Protein AF-A0A2V2W8K7-F1 (afdb_monomer_lite)

Secondary structure (DSSP, 8-state):
-----PPPHHHHHHH-TTS-HHHHHHHHHHHHHHTTS-PPPEE-TTT--EE-TT-SB-TTT-PBPTTTTSS------TTSTT---EE-TTT--EES-TT-SB-TTT-PBPSS-------------S------PPPTTEEE--GGGT----EEETT-SB-TTT-PBPGGGTT---

Radius of gyration: 25.42 Å; chains: 1; bounding box: 54×56×74 Å

Foldseek 3Di:
DDPDPDDDLVVVCVVCVVQDSVNVVVVVVVVVVLVPPPFAFDQDPPPRDGHRRPDQADPQQRHGDPPPPDDDDDDDDDPCVVFCWDQDPVPRDTHHGLCPQADPPPRHGRPRRDDDPDDDDDDDDDDDDPPVDQPPQWAFQDVVVVGDRDTDGPPDQADPPPRHGGPVVVPDDD

Organism: Trypanosoma cruzi (NCBI:txid5693)

InterPro domains:
  IPR001876 Zinc finger, RanBP2-type [PF00641] (41-67)
  IPR001876 Zinc finger, RanBP2-type [PS01358] (42-61)
  IPR001876 Zinc finger, RanBP2-type [PS50199] (38-67)
  IPR001876 Zinc finger, RanBP2-type [SM00547] (40-64)
  IPR001876 Zinc finger, RanBP2-type [SM00547] (84-109)
  IPR001876 Zinc finger, RanBP2-type [SM00547] (137-165)
  IPR036443 Zinc finger, RanBP2-type superfamily [SSF90209] (39-66)

Sequence (174 aa):
MSNFYRVPLHRLMEAFPVLQEEFFHTHLETMQASEKSQQEPWYCEVCTLLNNSTVRRCVACNSARPSAAADGECAATSMDMLDEPWPCPQCTFINGSRRQLVCSICLAANPTPLQEAKNGAGGVDADTSVVWGCPAGCWVCSVEHGGCSKFNPNHFFYCQVCDKARPDLATLRF

Structure (mmCIF, N/CA/C/O backbone):
data_AF-A0A2V2W8K7-F1
#
_entry.id   AF-A0A2V2W8K7-F1
#
loop_
_atom_site.group_PDB
_atom_site.id
_atom_site.type_symbol
_atom_site.label_atom_id
_atom_site.label_alt_id
_atom_site.label_comp_id
_atom_site.label_asym_id
_atom_site.label_entity_id
_atom_site.label_seq_id
_atom_site.pdbx_PDB_ins_code
_atom_site.Cartn_x
_atom_site.Cartn_y
_atom_site.Cartn_z
_atom_site.occupancy
_atom_site.B_iso_or_equiv
_atom_site.auth_seq_id
_atom_site.auth_comp_id
_atom_site.auth_asym_id
_atom_site.auth_atom_id
_atom_site.pdbx_PDB_model_num
ATOM 1 N N . MET A 1 1 ? -8.160 18.661 35.570 1.00 37.38 1 MET A N 1
ATOM 2 C CA . MET A 1 1 ? -9.500 18.940 35.008 1.00 37.38 1 MET A CA 1
ATOM 3 C C . MET A 1 1 ? -9.357 18.923 33.495 1.00 37.38 1 MET A C 1
ATOM 5 O O . MET A 1 1 ? -8.902 19.905 32.926 1.00 37.38 1 MET A O 1
ATOM 9 N N . SER A 1 2 ? -9.598 17.776 32.860 1.00 42.84 2 SER A N 1
ATOM 10 C CA . SER A 1 2 ? -9.425 17.624 31.411 1.00 42.84 2 SER A CA 1
ATOM 11 C C . SER A 1 2 ? -10.653 18.195 30.704 1.00 42.84 2 SER A C 1
ATOM 13 O O . SER A 1 2 ? -11.730 17.605 30.759 1.00 42.84 2 SER A O 1
ATOM 15 N N . ASN A 1 3 ? -10.506 19.371 30.093 1.00 44.16 3 ASN A N 1
ATOM 16 C CA . ASN A 1 3 ? -11.538 19.981 29.256 1.00 44.16 3 ASN A CA 1
ATOM 17 C C . ASN A 1 3 ? -11.645 19.196 27.945 1.00 44.16 3 ASN A C 1
ATOM 19 O O . ASN A 1 3 ? -10.962 19.498 26.969 1.00 44.16 3 ASN A O 1
ATOM 23 N N . PHE A 1 4 ? -12.493 18.172 27.924 1.00 56.69 4 PHE A N 1
ATOM 24 C CA . PHE A 1 4 ? -12.903 17.543 26.676 1.00 56.69 4 PHE A CA 1
ATOM 25 C C . PHE A 1 4 ? -13.888 18.475 25.971 1.00 56.69 4 PHE A C 1
ATOM 27 O O . PHE A 1 4 ? -15.062 18.549 26.335 1.00 56.69 4 PHE A O 1
ATOM 34 N N . TYR A 1 5 ? -13.415 19.201 24.961 1.00 54.41 5 TYR A N 1
ATOM 35 C CA . TYR A 1 5 ? -14.296 19.894 24.028 1.00 54.41 5 TYR A CA 1
ATOM 36 C C . TYR A 1 5 ? -15.064 18.836 23.229 1.00 54.41 5 TYR A C 1
ATOM 38 O O . TYR A 1 5 ? -14.542 18.255 22.281 1.00 54.41 5 TYR A O 1
ATOM 46 N N . ARG A 1 6 ? -16.299 18.534 23.641 1.00 73.31 6 ARG A N 1
ATOM 47 C CA . ARG A 1 6 ? -17.198 17.682 22.858 1.00 73.31 6 ARG A CA 1
ATOM 48 C C . ARG A 1 6 ? -17.762 18.505 21.703 1.00 73.31 6 ARG A C 1
ATOM 50 O O . ARG A 1 6 ? -18.464 19.487 21.931 1.00 73.31 6 ARG A O 1
ATOM 57 N N . VAL A 1 7 ? -17.451 18.105 20.474 1.00 78.56 7 VAL A N 1
ATOM 58 C CA . VAL A 1 7 ? -18.035 18.695 19.263 1.00 78.56 7 VAL A CA 1
ATOM 59 C C . VAL A 1 7 ? -19.454 18.131 19.087 1.00 78.56 7 VAL A C 1
ATOM 61 O O . VAL A 1 7 ? -19.607 16.910 19.067 1.00 78.56 7 VAL A O 1
ATOM 64 N N . PRO A 1 8 ? -20.504 18.968 18.986 1.00 83.50 8 PRO A N 1
ATOM 65 C CA . PRO A 1 8 ? -21.864 18.491 18.735 1.00 83.50 8 PRO A CA 1
ATOM 66 C C . PRO A 1 8 ? -21.984 17.768 17.385 1.00 83.50 8 PRO A C 1
ATOM 68 O O . PRO A 1 8 ? -21.414 18.228 16.398 1.00 83.50 8 PRO A O 1
ATOM 71 N N . LEU A 1 9 ? -22.791 16.701 17.315 1.00 76.62 9 LEU A N 1
ATOM 72 C CA . LEU A 1 9 ? -22.980 15.886 16.103 1.00 76.62 9 LEU A CA 1
ATOM 73 C C . LEU A 1 9 ? -23.358 16.720 14.866 1.00 76.62 9 LEU A C 1
ATOM 75 O O . LEU A 1 9 ? -22.772 16.532 13.804 1.00 76.62 9 LEU A O 1
ATOM 79 N N . HIS A 1 10 ? -24.245 17.712 15.022 1.00 82.19 10 HIS A N 1
ATOM 80 C CA . HIS A 1 10 ? -24.645 18.593 13.917 1.00 82.19 10 HIS A CA 1
ATOM 81 C C . HIS A 1 10 ? -23.456 19.336 13.285 1.00 82.19 10 HIS A C 1
ATOM 83 O O . HIS A 1 10 ? -23.414 19.501 12.073 1.00 82.19 10 HIS A O 1
ATOM 89 N N . ARG A 1 11 ? -22.448 19.729 14.078 1.00 84.38 11 ARG A N 1
ATOM 90 C CA . ARG A 1 11 ? -21.243 20.405 13.568 1.00 84.38 11 ARG A CA 1
ATOM 91 C C . ARG A 1 11 ? -20.352 19.469 12.761 1.00 84.38 11 ARG A C 1
ATOM 93 O O . ARG A 1 11 ? -19.690 19.919 11.833 1.00 84.38 11 ARG A O 1
ATOM 100 N N . LEU A 1 12 ? -20.327 18.182 13.107 1.00 82.31 12 LEU A N 1
ATOM 101 C CA . LEU A 1 12 ? -19.603 17.170 12.337 1.00 82.31 12 LEU A CA 1
ATOM 102 C C . LEU A 1 12 ? -20.307 16.897 11.006 1.00 82.31 12 LEU A C 1
ATOM 104 O O . LEU A 1 12 ? -19.649 16.861 9.973 1.00 82.31 12 LEU A O 1
ATOM 108 N N . MET A 1 13 ? -21.636 16.795 11.016 1.00 81.62 13 MET A N 1
ATOM 109 C CA . MET A 1 13 ? -22.428 16.620 9.794 1.00 81.62 13 MET A CA 1
ATOM 110 C C . MET A 1 13 ? -22.296 17.823 8.846 1.00 81.62 13 MET A C 1
ATOM 112 O O . MET A 1 13 ? -22.155 17.640 7.642 1.00 81.62 13 MET A O 1
ATOM 116 N N . GLU A 1 14 ? -22.265 19.050 9.384 1.00 85.62 14 GLU A N 1
ATOM 117 C CA . GLU A 1 14 ? -21.995 20.273 8.610 1.00 85.62 14 GLU A CA 1
ATOM 118 C C . GLU A 1 14 ? -20.587 20.281 7.992 1.00 85.62 14 GLU A C 1
ATOM 120 O O . GLU A 1 14 ? -20.420 20.665 6.836 1.00 85.62 14 GLU A O 1
ATOM 125 N N . ALA A 1 15 ? -19.566 19.872 8.753 1.00 87.12 15 ALA A N 1
ATOM 126 C CA . ALA A 1 15 ? -18.175 19.880 8.298 1.00 87.12 15 ALA A CA 1
ATOM 127 C C . ALA A 1 15 ? -17.861 18.765 7.284 1.00 87.12 15 ALA A C 1
ATOM 129 O O . ALA A 1 15 ? -16.940 18.904 6.478 1.00 87.12 15 ALA A O 1
ATOM 130 N N . PHE A 1 16 ? -18.622 17.670 7.314 1.00 88.25 16 PHE A N 1
ATOM 131 C CA . PHE A 1 16 ? -18.405 16.482 6.491 1.00 88.25 16 PHE A CA 1
ATOM 132 C C . PHE A 1 16 ? -19.706 16.032 5.799 1.00 88.25 16 PHE A C 1
ATOM 134 O O . PHE A 1 16 ? -20.194 14.930 6.051 1.00 88.25 16 PHE A O 1
ATOM 141 N N . PRO A 1 17 ? -20.254 16.836 4.871 1.00 80.88 17 PRO A N 1
ATOM 142 C CA . PRO A 1 17 ? -21.578 16.613 4.275 1.00 80.88 17 PRO A CA 1
ATOM 143 C C . PRO A 1 17 ? -21.668 15.373 3.369 1.00 80.88 17 PRO A C 1
ATOM 145 O O . PRO A 1 17 ? -22.758 14.970 2.977 1.00 80.88 17 PRO A O 1
ATOM 148 N N . VAL A 1 18 ? -20.525 14.778 3.007 1.00 85.75 18 VAL A N 1
ATOM 149 C CA . VAL A 1 18 ? -20.446 13.527 2.230 1.00 85.75 18 VAL A CA 1
ATOM 150 C C . VAL A 1 18 ? -20.727 12.303 3.109 1.00 85.75 18 VAL A C 1
ATOM 152 O O . VAL A 1 18 ? -21.150 11.264 2.608 1.00 85.75 18 VAL A O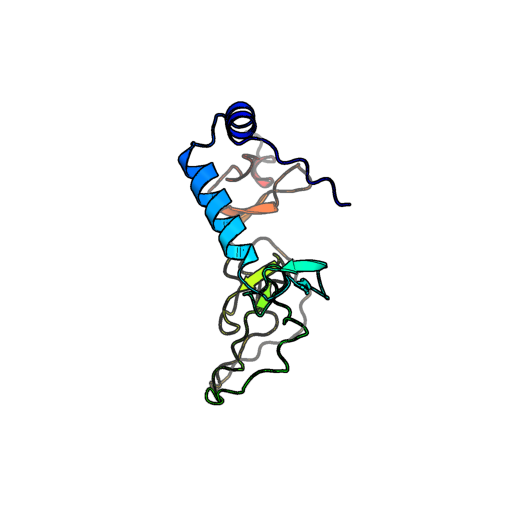 1
ATOM 155 N N . LEU A 1 19 ? -20.489 12.410 4.418 1.00 79.69 19 LEU A N 1
ATOM 156 C CA . LEU A 1 19 ? -20.705 11.323 5.364 1.00 79.69 19 LEU A CA 1
ATOM 157 C C . LEU A 1 19 ? -22.164 11.354 5.833 1.00 79.69 19 LEU A C 1
ATOM 159 O O . LEU A 1 19 ? -22.654 12.376 6.308 1.00 79.69 19 LEU A O 1
ATOM 163 N N . GLN A 1 20 ? -22.869 10.234 5.676 1.00 78.44 20 GLN A N 1
ATOM 164 C CA . GLN A 1 20 ? -24.278 10.119 6.060 1.00 78.44 20 GLN A CA 1
ATOM 165 C C . GLN A 1 20 ? -24.451 10.144 7.588 1.00 78.44 20 GLN A C 1
ATOM 167 O O . GLN A 1 20 ? -23.550 9.772 8.334 1.00 78.44 20 GLN A O 1
ATOM 172 N N . GLU A 1 21 ? -25.626 10.549 8.071 1.00 79.56 21 GLU A N 1
ATOM 173 C CA . GLU A 1 21 ? -25.947 10.603 9.510 1.00 79.56 21 GLU A CA 1
ATOM 174 C C . GLU A 1 21 ? -25.729 9.246 10.205 1.00 79.56 21 GLU A C 1
ATOM 176 O O . GLU A 1 21 ? -25.126 9.163 11.277 1.00 79.56 21 GLU A O 1
ATOM 181 N N . GLU A 1 22 ? -26.114 8.171 9.521 1.00 81.50 22 GLU A N 1
ATOM 182 C CA . GLU A 1 22 ? -25.915 6.778 9.930 1.00 81.50 22 GLU A CA 1
ATOM 183 C C . GLU A 1 22 ? -24.436 6.453 10.187 1.00 81.50 22 GLU A C 1
ATOM 185 O O . GLU A 1 22 ? -24.111 5.809 11.184 1.00 81.50 22 GLU A O 1
ATOM 190 N 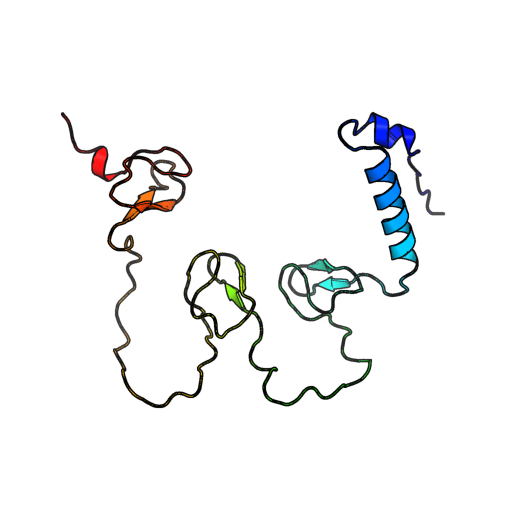N . PHE A 1 23 ? -23.525 6.965 9.349 1.00 84.06 23 PHE A N 1
ATOM 191 C CA . PHE A 1 23 ? -22.084 6.764 9.508 1.00 84.06 23 PHE A CA 1
ATOM 192 C C . PHE A 1 23 ? -21.596 7.313 10.852 1.00 84.06 23 PHE A C 1
ATOM 194 O O . PHE A 1 23 ? -20.871 6.628 11.577 1.00 84.06 23 PHE A O 1
ATOM 201 N N . PHE A 1 24 ? -22.024 8.525 11.219 1.00 80.62 24 PHE A N 1
ATOM 202 C CA . PHE A 1 24 ? -21.621 9.129 12.485 1.00 80.62 24 PHE A CA 1
ATOM 203 C C . PHE A 1 24 ? -22.225 8.415 13.691 1.00 80.62 24 PHE A C 1
ATOM 205 O O . PHE A 1 24 ? -21.518 8.211 14.677 1.00 80.62 24 PHE A O 1
ATOM 212 N N . HIS A 1 25 ? -23.491 7.999 13.619 1.00 80.69 25 HIS A N 1
ATOM 213 C CA . HIS A 1 25 ? -24.125 7.235 14.694 1.00 80.69 25 HIS A CA 1
ATOM 214 C C . HIS A 1 25 ? -23.423 5.898 14.934 1.00 80.69 25 HIS A C 1
ATOM 216 O O . HIS A 1 25 ? -23.000 5.625 16.057 1.00 80.69 25 HIS A O 1
ATOM 222 N N . THR A 1 26 ? -23.199 5.108 13.881 1.00 80.69 26 THR A N 1
ATOM 223 C CA . THR A 1 26 ? -22.513 3.816 13.996 1.00 80.69 26 THR A CA 1
ATOM 224 C C . THR A 1 26 ? -21.084 3.975 14.520 1.00 80.69 26 THR A C 1
ATOM 226 O O . THR A 1 26 ? -20.648 3.200 15.374 1.00 80.69 26 THR A O 1
ATOM 229 N N . HIS A 1 27 ? -20.334 4.985 14.065 1.00 79.12 27 HIS A N 1
ATOM 230 C CA . HIS A 1 27 ? -18.988 5.237 14.587 1.00 79.12 27 HIS A CA 1
ATOM 231 C C . HIS A 1 27 ? -18.991 5.701 16.046 1.00 79.12 27 HIS A C 1
ATOM 233 O O . HIS A 1 27 ? -18.175 5.207 16.821 1.00 79.12 27 HIS A O 1
ATOM 239 N N . LEU A 1 28 ? -19.906 6.584 16.456 1.00 76.94 28 LEU A N 1
ATOM 240 C CA . LEU A 1 28 ? -20.011 7.014 17.854 1.00 76.94 28 LEU A CA 1
ATOM 241 C C . LEU A 1 28 ? -20.350 5.847 18.788 1.00 76.94 28 LEU A C 1
ATOM 243 O O . LEU A 1 28 ? -19.738 5.719 19.847 1.00 76.94 28 LEU A O 1
ATOM 247 N N . GLU A 1 29 ? -21.268 4.971 18.385 1.00 76.88 29 GLU A N 1
ATOM 248 C CA . GLU A 1 29 ? -21.603 3.754 19.131 1.00 76.88 29 GLU A CA 1
ATOM 249 C C . GLU A 1 29 ? -20.411 2.795 19.216 1.00 76.88 29 GLU A C 1
ATOM 251 O O . GLU A 1 29 ? -20.110 2.268 20.288 1.00 76.88 29 GLU A O 1
ATOM 256 N N . THR A 1 30 ? -19.674 2.620 18.115 1.00 73.25 30 THR A N 1
ATOM 257 C CA . THR A 1 30 ? -18.465 1.782 18.075 1.00 73.25 30 THR A CA 1
ATOM 258 C C . THR A 1 30 ? -17.370 2.335 18.992 1.00 73.25 30 THR A C 1
ATOM 260 O O . THR A 1 30 ? -16.745 1.580 19.738 1.00 73.25 30 THR A O 1
ATOM 263 N N . MET A 1 31 ? -17.160 3.657 18.992 1.00 66.88 31 MET A N 1
ATOM 264 C CA . MET A 1 31 ? -16.200 4.314 19.883 1.00 66.88 31 MET A CA 1
ATOM 265 C C . MET A 1 31 ? -16.592 4.142 21.359 1.00 66.88 31 MET A C 1
ATOM 267 O O . MET A 1 31 ? -15.743 3.786 22.172 1.00 66.88 31 MET A O 1
ATOM 271 N N . GLN A 1 32 ? -17.876 4.291 21.700 1.00 68.81 32 GLN A N 1
ATOM 272 C CA . GLN A 1 32 ? -18.384 4.071 23.064 1.00 68.81 32 GLN A CA 1
ATOM 273 C C . GLN A 1 32 ? -18.340 2.595 23.497 1.00 68.81 32 GLN A C 1
ATOM 275 O O . GLN A 1 32 ? -18.169 2.289 24.678 1.00 68.81 32 GLN A O 1
ATOM 280 N N . ALA A 1 33 ? -18.490 1.653 22.563 1.00 64.50 33 ALA A N 1
ATOM 281 C CA . ALA A 1 33 ? -18.336 0.228 22.840 1.00 64.50 33 ALA A CA 1
ATOM 282 C C . ALA A 1 33 ? -16.866 -0.148 23.097 1.00 64.50 33 ALA A C 1
ATOM 284 O O . ALA A 1 33 ? -16.589 -0.966 23.975 1.00 64.50 33 ALA A O 1
ATOM 285 N N . SER A 1 34 ? -15.923 0.486 22.390 1.00 57.69 34 SER A N 1
ATOM 286 C CA . SER A 1 34 ? -14.482 0.285 22.583 1.00 57.69 34 SER A CA 1
ATOM 287 C C . SER A 1 34 ? -14.004 0.729 23.973 1.00 57.69 34 SER A C 1
ATOM 289 O O . SER A 1 34 ? -13.147 0.061 24.551 1.00 57.69 34 SER A O 1
ATOM 291 N N . GLU A 1 35 ? -14.588 1.792 24.543 1.00 55.75 35 GLU A N 1
ATOM 292 C CA . GLU A 1 35 ? -14.295 2.268 25.911 1.00 55.75 35 GLU A CA 1
ATOM 293 C C . GLU A 1 35 ? -14.664 1.244 27.000 1.00 55.75 35 GLU A C 1
ATOM 295 O O . GLU A 1 35 ? -14.118 1.280 28.102 1.00 55.75 35 GLU A O 1
ATOM 300 N N . LYS A 1 36 ? -15.574 0.302 26.715 1.00 53.25 36 LYS A N 1
ATOM 301 C CA . LYS A 1 36 ? -15.969 -0.746 27.673 1.00 53.25 36 LYS A CA 1
ATOM 302 C C . LYS A 1 36 ? -15.009 -1.933 27.705 1.00 53.25 36 LYS A C 1
ATOM 304 O O . LYS A 1 36 ? -15.070 -2.723 28.648 1.00 53.25 36 LYS A O 1
ATOM 309 N N . SER A 1 37 ? -14.123 -2.077 26.717 1.00 54.44 37 SER A N 1
ATOM 310 C CA . SER A 1 37 ? -13.073 -3.093 26.775 1.00 54.44 37 SER A CA 1
ATOM 311 C C . SER A 1 37 ? -11.946 -2.590 27.682 1.00 54.44 37 SER A C 1
ATOM 313 O O . SER A 1 37 ? -11.214 -1.673 27.338 1.00 54.44 37 SER A O 1
ATOM 315 N N . GLN A 1 38 ? -11.820 -3.179 28.873 1.00 55.53 38 GLN A N 1
ATOM 316 C CA . GLN A 1 38 ? -10.843 -2.821 29.921 1.00 55.53 38 GLN A CA 1
ATOM 317 C C . GLN A 1 38 ? -9.371 -3.069 29.529 1.00 55.53 38 GLN A C 1
ATOM 319 O O . GLN A 1 38 ? -8.490 -3.061 30.384 1.00 55.53 38 GLN A O 1
ATOM 324 N N . GLN A 1 39 ? -9.084 -3.360 28.260 1.00 65.75 39 GLN A N 1
ATOM 325 C CA . GLN A 1 39 ? -7.723 -3.590 27.807 1.00 65.75 39 GLN A CA 1
ATOM 326 C C . GLN A 1 39 ? -7.224 -2.334 27.099 1.00 65.75 39 GLN A C 1
ATOM 328 O O . GLN A 1 39 ? -7.770 -1.934 26.071 1.00 65.75 39 GLN A O 1
ATOM 333 N N . GLU A 1 40 ? -6.168 -1.741 27.648 1.00 78.50 40 GLU A N 1
ATOM 334 C CA . GLU A 1 40 ? -5.495 -0.583 27.061 1.00 78.50 40 GLU A CA 1
ATOM 335 C C . GLU A 1 40 ? -4.895 -0.935 25.684 1.00 78.50 40 GLU A C 1
ATOM 337 O O . GLU A 1 40 ? -4.352 -2.041 25.506 1.00 78.50 40 GLU A O 1
ATOM 342 N N . PRO A 1 41 ? -4.983 -0.026 24.694 1.00 87.69 41 PRO A N 1
ATOM 343 C CA . PRO A 1 41 ? -4.261 -0.164 23.435 1.00 87.69 41 PRO A CA 1
ATOM 344 C C . PRO A 1 41 ? -2.748 -0.193 23.697 1.00 87.69 41 PRO A C 1
ATOM 346 O O . PRO A 1 41 ? -2.264 0.285 24.721 1.00 87.69 41 PRO A O 1
ATOM 349 N N . TRP A 1 42 ? -1.979 -0.776 22.779 1.00 91.25 42 TRP A N 1
ATOM 350 C CA . TRP A 1 42 ? -0.549 -1.014 22.998 1.00 91.25 42 TRP A CA 1
ATOM 351 C C . TRP A 1 42 ? 0.304 -0.485 21.849 1.00 91.25 42 TRP A C 1
ATOM 353 O O . TRP A 1 42 ? -0.031 -0.647 20.675 1.00 91.25 42 TRP A O 1
ATOM 363 N N . TYR A 1 43 ? 1.434 0.132 22.191 1.00 93.88 43 TYR A N 1
ATOM 364 C CA . TYR A 1 43 ? 2.430 0.550 21.211 1.00 93.88 43 TYR A CA 1
ATOM 365 C C . TYR A 1 43 ? 3.278 -0.644 20.790 1.00 93.88 43 TYR A C 1
ATOM 367 O O . TYR A 1 43 ? 3.800 -1.378 21.628 1.00 93.88 43 TYR A O 1
ATOM 375 N N . CYS A 1 44 ? 3.435 -0.834 19.485 1.00 92.38 44 CYS A N 1
ATOM 376 C CA . CYS A 1 44 ? 4.381 -1.806 18.972 1.00 92.38 44 CYS A CA 1
ATOM 377 C C . CYS A 1 44 ? 5.814 -1.352 19.270 1.00 92.38 44 CYS A C 1
ATOM 379 O O . CYS A 1 44 ? 6.226 -0.287 18.825 1.00 92.38 44 CYS A O 1
ATOM 381 N N . GLU A 1 45 ? 6.599 -2.182 19.952 1.00 92.88 45 GLU A N 1
ATOM 382 C CA . GLU A 1 45 ? 8.001 -1.870 20.275 1.00 92.88 45 GLU A CA 1
ATOM 383 C C . GLU A 1 45 ? 8.914 -1.823 19.037 1.00 92.88 45 GLU A C 1
ATOM 385 O O . GLU A 1 45 ? 9.998 -1.253 19.093 1.00 92.88 45 GLU A O 1
ATOM 390 N N . VAL A 1 46 ? 8.469 -2.389 17.908 1.00 91.00 46 VAL A N 1
ATOM 391 C CA . VAL A 1 46 ? 9.235 -2.429 16.652 1.00 91.00 46 VAL A CA 1
ATOM 392 C C . VAL A 1 46 ? 8.928 -1.235 15.751 1.00 91.00 46 VAL A C 1
ATOM 394 O O . VAL A 1 46 ? 9.846 -0.602 15.241 1.00 91.00 46 VAL A O 1
ATOM 397 N N . CYS A 1 47 ? 7.645 -0.927 15.529 1.00 93.38 47 CYS A N 1
ATOM 398 C CA . CYS A 1 47 ? 7.227 0.100 14.564 1.00 93.38 47 CYS A CA 1
ATOM 399 C C . CYS A 1 47 ? 6.460 1.279 15.174 1.00 93.38 47 CYS A C 1
ATOM 401 O O . CYS A 1 47 ? 5.943 2.099 14.425 1.00 93.38 47 CYS A O 1
ATOM 403 N N . THR A 1 48 ? 6.336 1.328 16.504 1.00 94.38 48 THR A N 1
ATOM 404 C CA . THR A 1 48 ? 5.648 2.371 17.294 1.00 94.38 48 THR A CA 1
ATOM 405 C C . THR A 1 48 ? 4.159 2.573 17.003 1.00 94.38 48 THR A C 1
ATOM 407 O O . THR A 1 48 ? 3.531 3.448 17.596 1.00 94.38 48 THR A O 1
ATOM 410 N N . LEU A 1 49 ? 3.544 1.725 16.171 1.00 93.44 49 LEU A N 1
ATOM 411 C CA . LEU A 1 49 ? 2.108 1.768 15.904 1.00 93.44 49 LEU A CA 1
ATOM 412 C C . LEU A 1 49 ? 1.289 1.500 17.178 1.00 93.44 49 LEU A C 1
ATOM 414 O O . LEU A 1 49 ? 1.516 0.497 17.858 1.00 93.44 49 LEU A O 1
ATOM 418 N N . LEU A 1 50 ? 0.292 2.347 17.447 1.00 93.75 50 LEU A N 1
ATOM 419 C CA . LEU A 1 50 ? -0.720 2.116 18.479 1.00 93.75 50 LEU A CA 1
ATOM 420 C C . LEU A 1 50 ? -1.762 1.108 17.972 1.00 93.75 50 L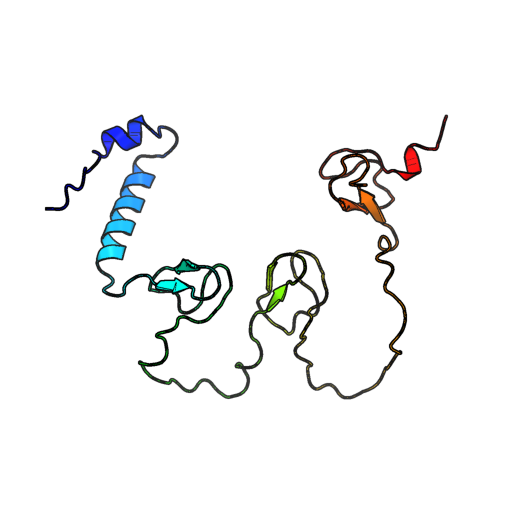EU A C 1
ATOM 422 O O . LEU A 1 50 ? -2.593 1.424 17.124 1.00 93.75 50 LEU A O 1
ATOM 426 N N . ASN A 1 51 ? -1.703 -0.117 18.481 1.00 90.75 51 ASN A N 1
ATOM 427 C CA . ASN A 1 51 ? -2.603 -1.201 18.112 1.00 90.75 51 ASN A CA 1
ATOM 428 C C . ASN A 1 51 ? -3.812 -1.260 19.052 1.00 90.75 51 ASN A C 1
ATOM 430 O O . ASN A 1 51 ? -3.711 -0.955 20.243 1.00 90.75 51 ASN A O 1
ATOM 434 N N . ASN A 1 52 ? -4.949 -1.720 18.522 1.00 88.19 52 ASN A N 1
ATOM 435 C CA . ASN A 1 52 ? -6.121 -2.038 19.336 1.00 88.19 52 ASN A CA 1
ATOM 436 C C . ASN A 1 52 ? -5.770 -3.139 20.357 1.00 88.19 52 ASN A C 1
ATOM 438 O O . ASN A 1 52 ? -4.967 -4.033 20.089 1.00 88.19 52 ASN A O 1
ATOM 442 N N . SER A 1 53 ? -6.383 -3.100 21.532 1.00 85.12 53 SER A N 1
ATOM 443 C CA . SER A 1 53 ? -6.127 -4.068 22.594 1.00 85.12 53 SER A CA 1
ATOM 444 C C . SER A 1 53 ? -6.540 -5.505 22.253 1.00 85.12 53 SER A C 1
ATOM 446 O O . SER A 1 53 ? -5.949 -6.454 22.765 1.00 85.12 53 SER A O 1
ATOM 448 N N . THR A 1 54 ? -7.493 -5.676 21.338 1.00 83.44 54 THR A N 1
ATOM 449 C CA . THR A 1 54 ? -7.972 -6.986 20.870 1.00 83.44 54 THR A CA 1
ATOM 450 C C . THR A 1 54 ? -6.963 -7.740 20.000 1.00 83.44 54 THR A C 1
ATOM 452 O O . THR A 1 54 ? -7.040 -8.967 19.905 1.00 83.44 54 THR A O 1
ATOM 455 N N . VAL A 1 55 ? -5.999 -7.051 19.372 1.00 85.50 55 VAL A N 1
ATOM 456 C CA . VAL A 1 55 ? -5.019 -7.704 18.494 1.00 85.50 55 VAL A CA 1
ATOM 457 C C . VAL A 1 55 ? -3.797 -8.187 19.277 1.00 85.50 55 VAL A C 1
ATOM 459 O O . VAL A 1 55 ? -3.204 -7.462 20.077 1.00 85.50 55 VAL A O 1
ATOM 462 N N . ARG A 1 56 ? -3.401 -9.441 19.030 1.00 89.00 56 ARG A N 1
ATOM 463 C CA . ARG A 1 56 ? -2.241 -10.093 19.674 1.00 89.00 56 ARG A CA 1
ATOM 464 C C . ARG A 1 56 ? -0.913 -9.855 18.945 1.00 89.00 56 ARG A C 1
ATOM 466 O O . ARG A 1 56 ? 0.148 -10.127 19.500 1.00 89.00 56 ARG A O 1
ATOM 473 N N . ARG A 1 57 ? -0.973 -9.369 17.705 1.00 89.38 57 ARG A N 1
ATOM 474 C CA . ARG A 1 57 ? 0.172 -9.022 16.855 1.00 89.38 57 ARG A CA 1
ATOM 475 C C . ARG A 1 57 ? -0.064 -7.649 16.235 1.00 89.38 57 ARG A C 1
ATOM 477 O O . ARG A 1 57 ? -1.211 -7.236 16.071 1.00 89.38 57 ARG A O 1
ATOM 484 N N . CYS A 1 58 ? 1.013 -6.936 15.928 1.00 91.31 58 CYS A N 1
ATOM 485 C CA . CYS A 1 58 ? 0.921 -5.606 15.346 1.00 91.31 58 CYS A CA 1
ATOM 486 C C . CYS A 1 58 ? 0.344 -5.681 13.931 1.00 91.31 58 CYS A C 1
ATOM 488 O O . CYS A 1 58 ? 0.849 -6.430 13.103 1.00 91.31 58 CYS A O 1
ATOM 490 N N . VAL A 1 59 ? -0.659 -4.863 13.619 1.00 88.88 59 VAL A N 1
ATOM 491 C CA . VAL A 1 59 ? -1.302 -4.895 12.293 1.00 88.88 59 VAL A CA 1
ATOM 492 C C . VAL A 1 59 ? -0.387 -4.422 11.156 1.00 88.88 59 VAL A C 1
ATOM 494 O O . VAL A 1 59 ? -0.624 -4.783 10.009 1.00 88.88 59 VAL A O 1
ATOM 497 N N . ALA A 1 60 ? 0.661 -3.643 11.453 1.00 86.81 60 ALA A N 1
ATOM 498 C CA . ALA A 1 60 ? 1.605 -3.153 10.445 1.00 86.81 60 ALA A CA 1
ATOM 499 C C . ALA A 1 60 ? 2.821 -4.064 10.250 1.00 86.81 60 ALA A C 1
ATOM 501 O O . ALA A 1 60 ? 3.201 -4.337 9.117 1.00 86.81 60 ALA A O 1
ATOM 502 N N . CYS A 1 61 ? 3.456 -4.511 11.337 1.00 86.44 61 CYS A N 1
ATOM 503 C CA . CYS A 1 61 ? 4.716 -5.262 11.262 1.00 86.44 61 CYS A CA 1
ATOM 504 C C . CYS A 1 61 ? 4.622 -6.699 11.788 1.00 86.44 61 CYS A C 1
ATOM 506 O O . CYS A 1 61 ? 5.620 -7.413 11.798 1.00 86.44 61 CYS A O 1
ATOM 508 N N . ASN A 1 62 ? 3.444 -7.123 12.253 1.00 85.88 62 ASN A N 1
ATOM 509 C CA . ASN A 1 62 ? 3.155 -8.456 12.783 1.00 85.88 62 ASN A CA 1
ATOM 510 C C . ASN A 1 62 ? 3.963 -8.886 14.026 1.00 85.88 62 ASN A C 1
ATOM 512 O O . ASN A 1 62 ? 3.847 -10.024 14.478 1.00 85.88 62 ASN A O 1
ATOM 516 N N . SER A 1 63 ? 4.742 -7.985 14.631 1.00 87.56 63 SER A N 1
ATOM 517 C CA . SER A 1 63 ? 5.443 -8.252 15.892 1.00 87.56 63 SER A CA 1
ATOM 518 C C . SER A 1 63 ? 4.449 -8.568 17.011 1.00 87.56 63 SER A C 1
ATOM 520 O O . SER A 1 63 ? 3.375 -7.964 17.084 1.00 87.56 63 SER A O 1
ATOM 522 N N . ALA A 1 64 ? 4.793 -9.524 17.873 1.00 89.56 64 ALA A N 1
ATOM 523 C CA . ALA A 1 64 ? 3.933 -9.950 18.972 1.00 89.56 64 ALA A CA 1
ATOM 524 C C . ALA A 1 64 ? 3.691 -8.819 19.984 1.00 89.56 64 ALA A C 1
ATOM 526 O O . ALA A 1 64 ? 4.556 -7.971 20.209 1.00 89.56 64 ALA A O 1
ATOM 527 N N . ARG A 1 65 ? 2.508 -8.821 20.607 1.00 87.94 65 ARG A N 1
ATOM 528 C CA . ARG A 1 65 ? 2.198 -7.934 21.729 1.00 87.94 65 ARG A CA 1
ATOM 529 C C . ARG A 1 65 ? 3.073 -8.310 22.939 1.00 87.94 65 ARG A C 1
ATOM 531 O O . ARG A 1 65 ? 3.034 -9.475 23.340 1.00 87.94 65 ARG A O 1
ATOM 538 N N . PRO A 1 66 ? 3.769 -7.353 23.582 1.00 79.88 66 PRO A N 1
ATOM 539 C CA . PRO A 1 66 ? 4.669 -7.636 24.708 1.00 79.88 66 PRO A CA 1
ATOM 540 C C . PRO A 1 66 ? 4.018 -8.342 25.915 1.00 79.88 66 PRO A C 1
ATOM 542 O O . PRO A 1 66 ? 4.706 -9.021 26.668 1.00 79.88 66 PRO A O 1
ATOM 545 N N . SER A 1 67 ? 2.694 -8.228 26.104 1.00 68.38 67 SER A N 1
ATOM 546 C CA . SER A 1 67 ? 1.988 -8.736 27.295 1.00 68.38 67 SER A CA 1
ATOM 547 C C . SER A 1 67 ? 1.272 -10.087 27.130 1.00 68.38 67 SER A C 1
ATOM 549 O O . SER A 1 67 ? 0.480 -10.449 27.994 1.00 68.38 67 SER A O 1
ATOM 551 N N . ALA A 1 68 ? 1.501 -10.849 26.056 1.00 58.25 68 ALA A N 1
ATOM 552 C CA . ALA A 1 68 ? 0.824 -12.141 25.851 1.00 58.25 68 ALA A CA 1
ATOM 553 C C . ALA A 1 68 ? 1.374 -13.304 26.719 1.00 58.25 68 ALA A C 1
ATOM 555 O O . ALA A 1 68 ? 1.023 -14.455 26.481 1.00 58.25 68 ALA A O 1
ATOM 556 N N . ALA A 1 69 ? 2.228 -13.027 27.714 1.00 47.28 69 ALA A N 1
ATOM 557 C CA . ALA A 1 69 ? 2.844 -14.044 28.576 1.00 47.28 69 ALA A CA 1
ATOM 558 C C . ALA A 1 69 ? 2.031 -14.407 29.837 1.00 47.28 69 ALA A C 1
ATOM 560 O O . ALA A 1 69 ? 2.444 -15.280 30.594 1.00 47.28 69 ALA A O 1
ATOM 561 N N . ALA A 1 70 ? 0.882 -13.776 30.076 1.00 47.34 70 ALA A N 1
ATOM 562 C CA . ALA A 1 70 ? -0.005 -14.125 31.181 1.00 47.34 70 ALA A CA 1
ATOM 563 C C . ALA A 1 70 ? -1.436 -14.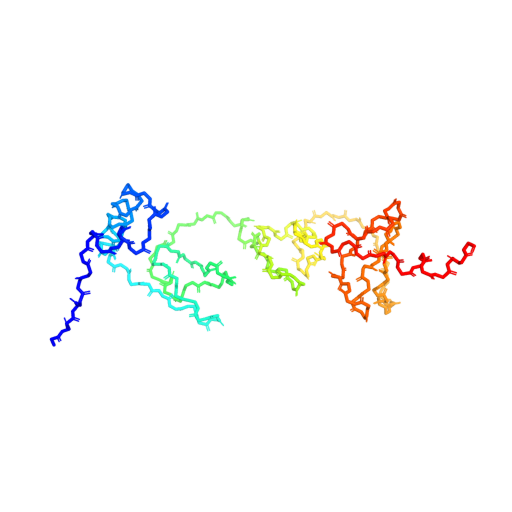198 30.653 1.00 47.34 70 ALA A C 1
ATOM 565 O O . ALA A 1 70 ? -2.115 -13.183 30.593 1.00 47.34 70 ALA A O 1
ATOM 566 N N . ASP A 1 71 ? -1.804 -15.364 30.119 1.00 44.44 71 ASP A N 1
ATOM 567 C CA . ASP A 1 71 ? -3.106 -16.015 30.317 1.00 44.44 71 ASP A CA 1
ATOM 568 C C . ASP A 1 71 ? -3.210 -17.230 29.379 1.00 44.44 71 ASP A C 1
ATOM 570 O O . ASP A 1 71 ? -3.572 -17.120 28.209 1.00 44.44 71 ASP A O 1
ATOM 574 N N . GLY A 1 72 ? -2.884 -18.398 29.941 1.00 39.41 72 GLY A N 1
ATOM 575 C CA . GLY A 1 72 ? -3.480 -19.689 29.594 1.00 39.41 72 GLY A CA 1
ATOM 576 C C . GLY A 1 72 ? -3.121 -20.297 28.241 1.00 39.41 72 GLY A C 1
ATOM 577 O O . GLY A 1 72 ? -3.776 -20.049 27.230 1.00 39.41 72 GLY A O 1
ATOM 578 N N . GLU A 1 73 ? -2.160 -21.219 28.271 1.00 47.66 73 GLU A N 1
ATOM 579 C CA . GLU A 1 73 ? -1.987 -22.271 27.274 1.00 47.66 73 GLU A CA 1
ATOM 580 C C . GLU A 1 73 ? -3.311 -22.973 26.943 1.00 47.66 73 GLU A C 1
ATOM 582 O O . GLU A 1 73 ? -3.956 -23.580 27.798 1.00 47.66 73 GLU A O 1
ATOM 587 N N . CYS A 1 74 ? -3.658 -22.999 25.660 1.00 37.25 74 CYS A N 1
ATOM 588 C CA . CYS A 1 74 ? -4.291 -24.169 25.080 1.00 37.25 74 CYS A CA 1
ATOM 589 C C . CYS A 1 74 ? -3.324 -24.754 24.052 1.00 37.25 74 CYS A C 1
ATOM 591 O O . CYS A 1 74 ? -2.974 -24.132 23.050 1.00 37.25 74 CYS A O 1
ATOM 593 N N . ALA A 1 75 ? -2.853 -25.957 24.372 1.00 48.97 75 ALA A N 1
ATOM 594 C CA . ALA A 1 75 ? -2.057 -26.807 23.513 1.00 48.97 75 ALA A CA 1
ATOM 595 C C . ALA A 1 75 ? -2.783 -27.020 22.175 1.00 48.97 75 ALA A C 1
ATOM 597 O O . ALA A 1 75 ? -3.711 -27.821 22.078 1.00 48.97 75 ALA A O 1
ATOM 598 N N . ALA A 1 76 ? -2.353 -26.295 21.145 1.00 40.72 76 ALA A N 1
ATOM 599 C CA . ALA A 1 76 ? -2.600 -26.661 19.764 1.00 40.72 76 ALA A CA 1
ATOM 600 C C . ALA A 1 76 ? -1.389 -27.459 19.278 1.00 40.72 76 ALA A C 1
ATOM 602 O O . ALA A 1 76 ? -0.238 -27.053 19.430 1.00 40.72 76 ALA A O 1
ATOM 603 N N . THR A 1 77 ? -1.688 -28.643 18.766 1.00 40.34 77 THR A N 1
ATOM 604 C CA . THR A 1 77 ? -0.778 -29.696 18.336 1.00 40.34 77 THR A CA 1
ATOM 605 C C . THR A 1 77 ? 0.405 -29.178 17.507 1.00 40.34 77 THR A C 1
ATOM 607 O O . THR A 1 77 ? 0.281 -28.306 16.649 1.00 40.34 77 THR A O 1
ATOM 610 N N . SER A 1 78 ? 1.568 -29.764 17.775 1.00 49.81 78 SER A N 1
ATOM 611 C CA . SER A 1 78 ? 2.931 -29.429 17.349 1.00 49.81 78 SER A CA 1
ATOM 612 C C . SER A 1 78 ? 3.247 -29.564 15.846 1.00 49.81 78 SER A C 1
ATOM 614 O O . SER A 1 78 ? 4.330 -30.017 15.480 1.00 49.81 78 SER A O 1
ATOM 616 N N . MET A 1 79 ? 2.344 -29.150 14.954 1.00 50.09 79 MET A N 1
ATOM 617 C CA . MET A 1 79 ? 2.598 -29.116 13.503 1.00 50.09 79 MET A CA 1
ATOM 618 C C . MET A 1 79 ? 2.304 -27.761 12.833 1.00 50.09 79 MET A C 1
ATOM 620 O O . MET A 1 79 ? 2.886 -27.490 11.787 1.00 50.09 79 MET A O 1
ATOM 624 N N . ASP A 1 80 ? 1.500 -26.883 13.445 1.00 49.19 80 ASP A N 1
ATOM 625 C CA . ASP A 1 80 ? 1.096 -25.590 12.849 1.00 49.19 80 ASP A CA 1
ATOM 626 C C . ASP A 1 80 ? 1.949 -24.379 13.276 1.00 49.19 80 ASP A C 1
ATOM 628 O O . ASP A 1 80 ? 1.836 -23.307 12.694 1.00 49.19 80 ASP A O 1
ATOM 632 N N . MET A 1 81 ? 2.857 -24.530 14.245 1.00 55.25 81 MET A N 1
ATOM 633 C CA . MET A 1 81 ? 3.675 -23.415 14.771 1.00 55.25 81 MET A CA 1
ATOM 634 C C . MET A 1 81 ? 4.848 -22.995 13.870 1.00 55.25 81 MET A C 1
ATOM 636 O O . MET A 1 81 ? 5.570 -22.054 14.192 1.00 55.25 81 MET A O 1
ATOM 640 N N . LEU A 1 82 ? 5.084 -23.702 12.763 1.00 63.28 82 LEU A N 1
ATOM 641 C CA . LEU A 1 82 ? 6.162 -23.367 11.830 1.00 63.28 82 LEU A CA 1
ATOM 642 C C . LEU A 1 82 ? 5.684 -22.465 10.688 1.00 63.28 82 LEU A C 1
ATOM 644 O O . LEU A 1 82 ? 6.510 -21.723 10.159 1.00 63.28 82 LEU A O 1
ATOM 648 N N . ASP A 1 83 ? 4.387 -22.491 10.346 1.00 83.38 83 ASP A N 1
ATOM 649 C CA . ASP A 1 83 ? 3.788 -21.730 9.236 1.00 83.38 83 ASP A CA 1
ATOM 650 C C . ASP A 1 83 ? 3.411 -20.298 9.601 1.00 83.38 83 ASP A C 1
ATOM 652 O O . ASP A 1 83 ? 2.273 -19.862 9.468 1.00 83.38 83 ASP A O 1
ATOM 656 N N . GLU A 1 84 ? 4.408 -19.556 10.075 1.00 84.06 84 GLU A N 1
ATOM 657 C CA . GLU A 1 84 ? 4.241 -18.144 10.391 1.00 84.06 84 GLU A CA 1
ATOM 658 C C . GLU A 1 84 ? 4.183 -17.286 9.116 1.00 84.06 84 GLU A C 1
ATOM 660 O O . GLU A 1 84 ? 4.881 -17.569 8.138 1.00 84.06 84 GLU A O 1
ATOM 665 N N . PRO A 1 85 ? 3.399 -16.197 9.116 1.00 89.81 85 PRO A N 1
ATOM 666 C CA . PRO A 1 85 ? 3.394 -15.231 8.027 1.00 89.81 85 PRO A CA 1
ATOM 667 C C . PRO A 1 85 ? 4.759 -14.540 7.882 1.00 89.81 85 PRO A C 1
ATOM 669 O O . PRO A 1 85 ? 5.480 -14.333 8.861 1.00 89.81 85 PRO A O 1
ATOM 672 N N . TRP A 1 86 ? 5.112 -14.139 6.658 1.00 90.50 86 TRP A N 1
ATOM 673 C CA . TRP A 1 86 ? 6.404 -13.508 6.362 1.00 90.50 86 TRP A CA 1
ATOM 674 C C . TRP A 1 86 ? 6.238 -12.152 5.654 1.00 90.50 86 TRP A C 1
ATOM 676 O O . TRP A 1 86 ? 5.533 -12.067 4.640 1.00 90.50 86 TRP A O 1
ATOM 686 N N . PRO A 1 87 ? 6.885 -11.077 6.150 1.00 92.25 87 PRO A N 1
ATOM 687 C CA . PRO A 1 87 ? 6.914 -9.798 5.455 1.00 92.25 87 PRO A CA 1
ATOM 688 C C . PRO A 1 87 ? 7.838 -9.891 4.239 1.00 92.25 87 PRO A C 1
ATOM 690 O O . PRO A 1 87 ? 8.986 -10.328 4.334 1.00 92.25 87 PRO A O 1
ATOM 693 N N . CYS A 1 88 ? 7.350 -9.469 3.077 1.00 91.19 88 CYS A N 1
ATOM 694 C CA . CYS A 1 88 ? 8.157 -9.414 1.872 1.00 91.19 88 CYS A CA 1
ATOM 695 C C . CYS A 1 88 ? 9.251 -8.341 2.009 1.00 91.19 88 CYS A C 1
ATOM 697 O O . CYS A 1 88 ? 8.907 -7.170 2.175 1.00 91.19 88 CYS A O 1
ATOM 699 N N . PRO A 1 89 ? 10.548 -8.672 1.858 1.00 87.56 89 PRO A N 1
ATOM 700 C CA . PRO A 1 89 ? 11.615 -7.675 1.967 1.00 87.56 89 PRO A CA 1
ATOM 701 C C . PRO A 1 89 ? 11.577 -6.635 0.838 1.00 87.56 89 PRO A C 1
ATOM 703 O O . PRO A 1 89 ? 12.166 -5.570 0.975 1.00 87.56 89 PRO A O 1
ATOM 706 N N . GLN A 1 90 ? 10.871 -6.928 -0.262 1.00 86.94 90 GLN A N 1
ATOM 707 C CA . GLN A 1 90 ? 10.780 -6.046 -1.426 1.00 86.94 90 GLN A CA 1
ATOM 708 C C . GLN A 1 90 ? 9.610 -5.058 -1.356 1.00 86.94 90 GLN A C 1
ATOM 710 O O . GLN A 1 90 ? 9.737 -3.927 -1.809 1.00 86.94 90 GLN A O 1
ATOM 715 N N . CYS A 1 91 ? 8.449 -5.476 -0.843 1.00 92.31 91 CYS A N 1
ATOM 716 C CA . CYS A 1 91 ? 7.231 -4.649 -0.869 1.00 92.31 91 CYS A CA 1
ATOM 717 C C . CYS A 1 91 ? 6.499 -4.553 0.471 1.00 92.31 91 CYS A C 1
ATOM 719 O O . CYS A 1 91 ? 5.371 -4.079 0.495 1.00 92.31 91 CYS A O 1
ATOM 721 N N . THR A 1 92 ? 7.105 -5.063 1.548 1.00 91.69 92 THR A N 1
ATOM 722 C CA . THR A 1 92 ? 6.589 -5.107 2.930 1.00 91.69 92 THR A CA 1
ATOM 723 C C . THR A 1 92 ? 5.267 -5.846 3.143 1.00 91.69 92 THR A C 1
ATOM 725 O O . THR A 1 92 ? 4.859 -6.038 4.286 1.00 91.69 92 THR A O 1
ATOM 728 N N . PHE A 1 93 ? 4.632 -6.349 2.081 1.00 93.69 93 PHE A N 1
ATOM 729 C CA . PHE A 1 93 ? 3.416 -7.145 2.184 1.00 93.69 93 PHE A CA 1
ATOM 730 C C . PHE A 1 93 ? 3.627 -8.393 3.047 1.00 93.69 93 PHE A C 1
ATOM 732 O O . PHE A 1 93 ? 4.575 -9.153 2.835 1.00 93.69 93 PHE A O 1
ATOM 739 N N . ILE A 1 94 ? 2.718 -8.616 3.994 1.00 91.81 94 ILE A N 1
ATOM 740 C CA . ILE A 1 94 ? 2.745 -9.763 4.901 1.00 91.81 94 ILE A CA 1
ATOM 741 C C . ILE A 1 94 ? 2.018 -10.929 4.228 1.00 91.81 94 ILE A C 1
ATOM 743 O O . ILE A 1 94 ? 0.793 -10.953 4.131 1.00 91.81 94 ILE A O 1
ATOM 747 N N . ASN A 1 95 ? 2.784 -11.903 3.751 1.00 91.19 95 ASN A N 1
ATOM 748 C CA . ASN A 1 95 ? 2.257 -13.132 3.172 1.00 91.19 95 ASN A CA 1
ATOM 749 C C . ASN A 1 95 ? 1.791 -14.071 4.287 1.00 91.19 95 ASN A C 1
ATOM 751 O O . ASN A 1 95 ? 2.488 -14.227 5.286 1.00 91.19 95 ASN A O 1
ATOM 755 N N . GLY A 1 96 ? 0.632 -14.708 4.115 1.00 89.38 96 GLY A N 1
ATOM 756 C CA . GLY A 1 96 ? -0.037 -15.454 5.189 1.00 89.38 96 GLY A CA 1
ATOM 757 C C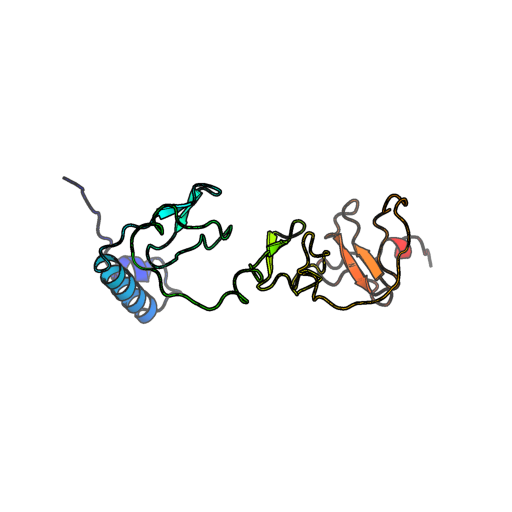 . GLY A 1 96 ? 0.593 -16.799 5.564 1.00 89.38 96 GLY A C 1
ATOM 758 O O . GLY A 1 96 ? 0.252 -17.343 6.603 1.00 89.38 96 GLY A O 1
ATOM 759 N N . SER A 1 97 ? 1.483 -17.339 4.730 1.00 90.31 97 SER A N 1
ATOM 760 C CA . SER A 1 97 ? 2.122 -18.643 4.940 1.00 90.31 97 SER A CA 1
ATOM 761 C C . SER A 1 97 ? 3.513 -18.644 4.317 1.00 90.31 97 SER A C 1
ATOM 763 O O . SER A 1 97 ? 3.709 -18.174 3.190 1.00 90.31 97 SER A O 1
ATOM 765 N N . ARG A 1 98 ? 4.492 -19.210 5.021 1.00 90.94 98 ARG A N 1
ATOM 766 C CA . ARG A 1 98 ? 5.852 -19.428 4.508 1.00 90.94 98 ARG A CA 1
ATOM 767 C C . ARG A 1 98 ? 5.932 -20.588 3.513 1.00 90.94 98 ARG A C 1
ATOM 769 O O . ARG A 1 98 ? 6.979 -20.764 2.893 1.00 90.94 98 ARG A O 1
ATOM 776 N N . ARG A 1 99 ? 4.851 -21.349 3.300 1.00 89.31 99 ARG A N 1
ATOM 777 C CA . ARG A 1 99 ? 4.738 -22.285 2.162 1.00 89.31 99 ARG A CA 1
ATOM 778 C C . ARG A 1 99 ? 4.609 -21.553 0.826 1.00 89.31 99 ARG A C 1
ATOM 780 O O . ARG A 1 99 ? 4.911 -22.120 -0.221 1.00 89.31 99 ARG A O 1
ATOM 787 N N . GLN A 1 100 ? 4.187 -20.286 0.843 1.00 89.81 100 GLN A N 1
ATOM 788 C CA . GLN A 1 100 ? 4.217 -19.442 -0.348 1.00 89.81 100 GLN A CA 1
ATOM 789 C C . GLN A 1 100 ? 5.676 -19.156 -0.716 1.00 89.81 100 GLN A C 1
ATOM 791 O O . GLN A 1 100 ? 6.414 -18.541 0.055 1.00 89.81 100 GLN A O 1
ATOM 796 N N . LEU A 1 101 ? 6.092 -19.620 -1.896 1.00 91.94 101 LEU A N 1
ATOM 797 C CA . LEU A 1 101 ? 7.471 -19.481 -2.379 1.00 91.94 101 LEU A CA 1
ATOM 798 C C . LEU A 1 101 ? 7.786 -18.070 -2.890 1.00 91.94 101 LEU A C 1
ATOM 800 O O . LEU A 1 101 ? 8.951 -17.698 -3.008 1.00 91.94 101 LEU A O 1
ATOM 804 N N . VAL A 1 102 ? 6.751 -17.286 -3.186 1.00 93.00 102 VAL A N 1
ATOM 805 C CA . VAL A 1 102 ? 6.847 -15.916 -3.690 1.00 93.00 102 VAL A CA 1
ATOM 806 C C . VAL A 1 102 ? 5.805 -15.035 -3.014 1.00 93.00 102 VAL A C 1
ATOM 808 O O . VAL A 1 102 ? 4.780 -15.522 -2.537 1.00 93.00 102 VAL A O 1
ATOM 811 N N . CYS A 1 103 ? 6.058 -13.730 -2.975 1.00 92.56 103 CYS A N 1
ATOM 812 C CA . CYS A 1 103 ? 5.112 -12.767 -2.435 1.00 92.56 103 CYS A CA 1
ATOM 813 C C . CYS A 1 103 ? 3.861 -12.674 -3.317 1.00 92.56 103 CYS A C 1
ATOM 815 O O . CYS A 1 103 ? 3.972 -12.494 -4.526 1.00 92.56 103 CYS A O 1
ATOM 817 N N . SER A 1 104 ? 2.675 -12.689 -2.707 1.00 94.56 104 SER A N 1
ATOM 818 C CA . SER A 1 104 ? 1.391 -12.594 -3.421 1.00 94.56 104 SER A CA 1
ATOM 819 C C . SER A 1 104 ? 1.172 -11.253 -4.141 1.00 94.56 104 SER A C 1
ATOM 821 O O . SER A 1 104 ? 0.306 -11.163 -5.005 1.00 94.56 104 SER A O 1
ATOM 823 N N . ILE A 1 105 ? 1.945 -10.214 -3.799 1.00 95.44 105 ILE A N 1
ATOM 824 C CA . ILE A 1 105 ? 1.823 -8.870 -4.386 1.00 95.44 105 ILE A CA 1
ATOM 825 C C . ILE A 1 105 ? 2.907 -8.597 -5.425 1.00 95.44 105 ILE A C 1
ATOM 827 O O . ILE A 1 105 ? 2.599 -8.195 -6.543 1.00 95.44 105 ILE A O 1
ATOM 831 N N . CYS A 1 106 ? 4.180 -8.795 -5.075 1.00 87.81 106 CYS A N 1
ATOM 832 C CA . CYS A 1 106 ? 5.298 -8.412 -5.945 1.00 87.81 106 CYS A CA 1
ATOM 833 C C . CYS A 1 106 ? 6.063 -9.594 -6.549 1.00 87.81 106 CYS A C 1
ATOM 835 O O . CYS A 1 106 ? 7.021 -9.374 -7.285 1.00 87.81 106 CYS A O 1
ATOM 837 N N . LEU A 1 107 ? 5.679 -10.832 -6.216 1.00 91.00 107 LEU A N 1
ATOM 838 C CA . LEU A 1 107 ? 6.317 -12.074 -6.668 1.00 91.00 107 LEU A CA 1
ATOM 839 C C . LEU A 1 107 ? 7.789 -12.248 -6.252 1.00 91.00 107 LEU A C 1
ATOM 841 O O . LEU A 1 107 ? 8.432 -13.204 -6.680 1.00 91.00 107 LEU A O 1
ATOM 845 N N . ALA A 1 108 ? 8.330 -11.378 -5.391 1.00 87.88 108 ALA A N 1
ATOM 846 C CA . ALA A 1 108 ? 9.667 -11.565 -4.832 1.00 87.88 108 ALA A CA 1
ATOM 847 C C . ALA A 1 108 ? 9.745 -12.891 -4.066 1.00 87.88 108 ALA A C 1
ATOM 849 O O . ALA A 1 108 ? 8.798 -13.255 -3.364 1.00 87.88 108 ALA A O 1
ATOM 850 N N . ALA A 1 109 ? 10.871 -13.593 -4.197 1.00 89.75 109 ALA A N 1
ATOM 851 C CA . ALA A 1 109 ? 11.090 -14.869 -3.532 1.00 89.75 109 ALA A CA 1
ATOM 852 C C . ALA A 1 109 ? 10.928 -14.739 -2.013 1.00 89.75 109 ALA A C 1
ATOM 854 O O . ALA A 1 109 ? 11.349 -13.751 -1.403 1.00 89.75 109 ALA A O 1
ATOM 855 N N . ASN A 1 110 ? 10.325 -15.754 -1.406 1.00 91.31 110 ASN A N 1
ATOM 856 C CA . ASN A 1 110 ? 10.304 -15.888 0.038 1.00 91.31 110 ASN A CA 1
ATOM 857 C C . ASN A 1 110 ? 11.744 -16.114 0.533 1.00 91.31 110 ASN A C 1
ATOM 859 O O . ASN A 1 110 ? 12.367 -17.089 0.109 1.00 91.31 110 ASN A O 1
ATOM 863 N N . PRO A 1 111 ? 12.294 -15.249 1.407 1.00 87.56 111 PRO A N 1
ATOM 864 C CA . PRO A 1 111 ? 13.660 -15.404 1.907 1.00 87.56 111 PRO A CA 1
ATOM 865 C C . PRO A 1 111 ? 13.812 -16.607 2.847 1.00 87.56 111 PRO A C 1
ATOM 867 O O . PRO A 1 111 ? 14.925 -17.061 3.099 1.00 87.56 111 PRO A O 1
ATOM 870 N N . THR A 1 112 ? 12.706 -17.116 3.390 1.00 87.44 112 THR A N 1
ATOM 871 C CA . THR A 1 112 ? 12.681 -18.211 4.355 1.00 87.44 112 THR A CA 1
ATOM 872 C C . THR A 1 112 ? 11.517 -19.163 4.039 1.00 87.44 112 THR A C 1
ATOM 874 O O . THR A 1 112 ? 10.586 -19.291 4.828 1.00 87.44 112 THR A O 1
ATOM 877 N N . PRO A 1 113 ? 11.502 -19.882 2.905 1.00 88.19 113 PRO A N 1
ATOM 878 C CA . PRO A 1 113 ? 10.417 -20.819 2.615 1.00 88.19 113 PRO A CA 1
ATOM 879 C C . PRO A 1 113 ? 10.365 -21.927 3.675 1.00 88.19 113 PRO A C 1
ATOM 881 O O . PRO A 1 113 ? 11.399 -22.375 4.177 1.00 88.19 113 PRO A O 1
ATOM 884 N N . LEU A 1 114 ? 9.164 -22.370 4.047 1.00 85.12 114 LEU A N 1
ATOM 885 C CA . LEU A 1 114 ? 9.027 -23.620 4.791 1.00 85.12 114 LEU A CA 1
ATOM 886 C C . LEU A 1 114 ? 9.171 -24.761 3.811 1.00 85.12 114 LEU A C 1
ATOM 888 O O . LEU A 1 114 ? 8.283 -25.021 3.001 1.00 85.12 114 LEU A O 1
ATOM 892 N N . GLN A 1 115 ? 10.324 -25.412 3.868 1.00 71.56 115 GLN A N 1
ATOM 893 C CA . GLN A 1 115 ? 10.578 -26.588 3.063 1.00 71.56 115 GLN A CA 1
ATOM 894 C C . GLN A 1 115 ? 9.642 -27.702 3.536 1.00 71.56 115 GLN A C 1
ATOM 896 O O . GLN A 1 115 ? 9.737 -28.171 4.670 1.00 71.56 115 GLN A O 1
ATOM 901 N N . GLU A 1 116 ? 8.724 -28.132 2.672 1.00 60.81 116 GLU A N 1
ATOM 902 C CA . GLU A 1 116 ? 8.092 -29.430 2.862 1.00 60.81 116 GLU A CA 1
ATOM 903 C C . GLU A 1 116 ? 9.194 -30.487 2.761 1.00 60.81 116 GLU A C 1
ATOM 905 O O . GLU A 1 116 ? 9.991 -30.466 1.821 1.00 60.81 116 GLU A O 1
ATOM 910 N N . ALA A 1 117 ? 9.253 -31.407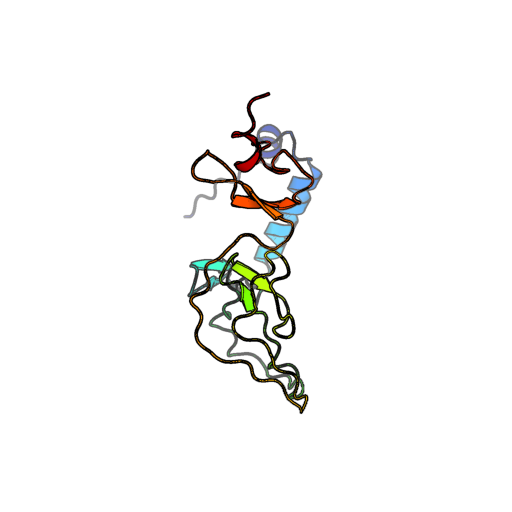 3.724 1.00 49.47 117 ALA A N 1
ATOM 911 C CA . ALA A 1 117 ? 10.114 -32.576 3.642 1.00 49.47 117 ALA A CA 1
ATOM 912 C C . ALA A 1 117 ? 9.695 -33.425 2.430 1.00 49.47 117 ALA A C 1
ATOM 914 O O . ALA A 1 117 ? 8.862 -34.322 2.528 1.00 49.47 117 ALA A O 1
ATOM 915 N N . LYS A 1 118 ? 10.258 -33.123 1.261 1.00 44.75 118 LYS A N 1
ATOM 916 C CA . LYS A 1 118 ? 10.204 -33.968 0.076 1.00 44.75 118 LYS A CA 1
ATOM 917 C C . LYS A 1 118 ? 11.632 -34.239 -0.354 1.00 44.75 118 LYS A C 1
ATOM 919 O O . LYS A 1 118 ? 12.347 -33.374 -0.848 1.00 44.75 118 LYS A O 1
ATOM 924 N N . ASN A 1 119 ? 12.027 -35.476 -0.084 1.00 39.41 119 ASN A N 1
ATOM 925 C CA . ASN A 1 119 ? 13.201 -36.122 -0.635 1.00 39.41 119 ASN A CA 1
ATOM 926 C C . ASN A 1 119 ? 13.321 -35.830 -2.138 1.00 39.41 119 ASN A C 1
ATOM 928 O O . ASN A 1 119 ? 12.357 -36.030 -2.874 1.00 39.41 119 ASN A O 1
ATOM 932 N N . GLY A 1 120 ? 14.531 -35.490 -2.582 1.00 34.12 120 GLY A N 1
ATOM 933 C CA . GLY A 1 120 ? 14.969 -35.811 -3.938 1.00 34.12 120 GLY A CA 1
ATOM 934 C C . GLY A 1 120 ? 15.286 -34.632 -4.854 1.00 34.12 120 GLY A C 1
ATOM 935 O O . GLY A 1 120 ? 14.423 -34.160 -5.576 1.00 34.12 120 GLY A O 1
ATOM 936 N N . ALA A 1 121 ? 16.587 -34.333 -4.898 1.00 36.88 121 ALA A N 1
ATOM 937 C CA . ALA A 1 121 ? 17.392 -34.047 -6.089 1.00 36.88 121 ALA A CA 1
ATOM 938 C C . ALA A 1 121 ? 17.178 -32.735 -6.867 1.00 36.88 121 ALA A C 1
ATOM 940 O O . ALA A 1 121 ? 16.141 -32.491 -7.473 1.00 36.88 121 ALA A O 1
ATOM 941 N N . GLY A 1 122 ? 18.274 -31.977 -6.977 1.00 32.88 122 GLY A N 1
ATOM 942 C CA . GLY A 1 122 ? 18.477 -31.000 -8.046 1.00 32.88 122 GLY A CA 1
ATOM 943 C C . GLY A 1 122 ? 19.205 -29.745 -7.589 1.00 32.88 122 GLY A C 1
ATOM 944 O O . GLY A 1 122 ? 18.608 -28.677 -7.568 1.00 32.88 122 GLY A O 1
ATOM 945 N N . GLY A 1 123 ? 20.474 -29.873 -7.195 1.00 41.81 123 GLY A N 1
ATOM 946 C CA . GLY A 1 123 ? 21.341 -28.711 -7.022 1.00 41.81 123 GLY A CA 1
ATOM 947 C C . GLY A 1 123 ? 21.663 -28.068 -8.369 1.00 41.81 123 GLY A C 1
ATOM 948 O O . GLY A 1 123 ? 21.915 -28.784 -9.334 1.00 41.81 123 GLY A O 1
ATOM 949 N N . VAL A 1 124 ? 21.677 -26.736 -8.403 1.00 42.06 124 VAL A N 1
ATOM 950 C CA . VAL A 1 124 ? 22.510 -25.944 -9.313 1.00 42.06 124 VAL A CA 1
ATOM 951 C C . VAL A 1 124 ? 23.003 -24.707 -8.560 1.00 42.06 124 VAL A C 1
ATOM 953 O O . VAL A 1 124 ? 22.245 -23.807 -8.212 1.00 42.06 124 VAL A O 1
ATOM 956 N N . ASP A 1 125 ? 24.273 -24.820 -8.196 1.00 39.38 125 ASP A N 1
ATOM 957 C CA . ASP A 1 125 ? 25.349 -23.849 -8.016 1.00 39.38 125 ASP A CA 1
ATOM 958 C C . ASP A 1 125 ? 25.039 -22.373 -7.724 1.00 39.38 125 ASP A C 1
ATOM 960 O O . ASP A 1 125 ? 24.384 -21.640 -8.466 1.00 39.38 125 ASP A O 1
ATOM 964 N N . ALA A 1 126 ? 25.650 -21.946 -6.619 1.00 49.81 126 ALA A N 1
ATOM 965 C CA . ALA A 1 126 ? 25.959 -20.571 -6.289 1.00 49.81 126 ALA A CA 1
ATOM 966 C C . ALA A 1 126 ? 26.928 -19.957 -7.314 1.00 49.81 126 ALA A C 1
ATOM 968 O O . ALA A 1 126 ? 27.740 -20.658 -7.910 1.00 49.81 126 ALA A O 1
ATOM 969 N N . ASP A 1 127 ? 26.886 -18.628 -7.387 1.00 48.50 127 ASP A N 1
ATOM 970 C CA . ASP A 1 127 ? 27.732 -17.744 -8.196 1.00 48.50 127 ASP A CA 1
ATOM 971 C C . ASP A 1 127 ? 27.203 -17.410 -9.598 1.00 48.50 127 ASP A C 1
ATOM 973 O O . ASP A 1 127 ? 27.694 -17.849 -10.632 1.00 48.50 127 ASP A O 1
ATOM 977 N N . THR A 1 128 ? 26.209 -16.524 -9.645 1.00 40.56 128 THR A N 1
ATOM 978 C CA . THR A 1 128 ? 26.188 -15.475 -10.668 1.00 40.56 128 THR A CA 1
ATOM 979 C C . THR A 1 128 ? 25.523 -14.248 -10.063 1.00 40.56 128 THR A C 1
ATOM 981 O O . THR A 1 128 ? 24.378 -14.302 -9.618 1.00 40.56 128 THR A O 1
ATOM 984 N N . SER A 1 129 ? 26.260 -13.139 -10.025 1.00 43.59 129 SER A N 1
ATOM 985 C CA . SER A 1 129 ? 25.737 -11.796 -9.777 1.00 43.59 129 SER A CA 1
ATOM 986 C C . SER A 1 129 ? 24.417 -11.611 -10.533 1.00 43.59 129 SER A C 1
ATOM 988 O O . SER A 1 129 ? 24.402 -11.593 -11.766 1.00 43.59 129 SER A O 1
ATOM 990 N N . VAL A 1 130 ? 23.298 -11.552 -9.802 1.00 43.06 130 VAL A N 1
ATOM 991 C CA . VAL A 1 130 ? 21.965 -11.377 -10.383 1.00 43.06 130 VAL A CA 1
ATOM 992 C C . VAL A 1 130 ? 21.893 -9.951 -10.911 1.00 43.06 130 VAL A C 1
ATOM 994 O O . VAL A 1 130 ? 21.474 -9.022 -10.222 1.00 43.06 130 VAL A O 1
ATOM 997 N N . VAL A 1 131 ? 22.323 -9.771 -12.158 1.00 45.97 131 VAL A N 1
ATOM 998 C CA . VAL A 1 131 ? 21.881 -8.654 -12.980 1.00 45.97 131 VAL A CA 1
ATOM 999 C C . VAL A 1 131 ? 20.366 -8.796 -13.048 1.00 45.97 131 VAL A C 1
ATOM 1001 O O . VAL A 1 131 ? 19.846 -9.682 -13.725 1.00 45.97 131 VAL A O 1
ATOM 1004 N N . TRP A 1 132 ? 19.670 -7.963 -12.275 1.00 50.50 132 TRP A N 1
ATOM 1005 C CA . TRP A 1 132 ? 18.220 -7.788 -12.304 1.00 50.50 132 TRP A CA 1
ATOM 1006 C C . TRP A 1 132 ? 17.811 -7.239 -13.677 1.00 50.50 132 TRP A C 1
ATOM 1008 O O . TRP A 1 132 ? 17.533 -6.055 -13.856 1.00 50.50 132 TRP A O 1
ATOM 1018 N N . GLY A 1 133 ? 17.850 -8.112 -14.680 1.00 62.97 133 GLY A N 1
ATOM 1019 C CA . GLY A 1 133 ? 17.361 -7.857 -16.020 1.00 62.97 133 GLY A CA 1
ATOM 1020 C C . GLY A 1 133 ? 15.839 -7.899 -16.051 1.00 62.97 133 GLY A C 1
ATOM 1021 O O . GLY A 1 133 ? 15.183 -8.496 -15.196 1.00 62.97 133 GLY A O 1
ATOM 1022 N N . CYS A 1 134 ? 15.265 -7.258 -17.061 1.00 74.25 134 CYS A N 1
ATOM 1023 C CA . CYS A 1 134 ? 13.838 -7.349 -17.305 1.00 74.25 134 CYS A CA 1
ATOM 1024 C C . CYS A 1 134 ? 13.443 -8.816 -17.585 1.00 74.25 134 CYS A C 1
ATOM 1026 O O . CYS A 1 134 ? 14.107 -9.455 -18.407 1.00 74.25 134 CYS A O 1
ATOM 1028 N N . PRO A 1 135 ? 12.389 -9.363 -16.944 1.00 82.00 135 PRO A N 1
ATOM 1029 C CA . PRO A 1 135 ? 11.903 -10.707 -17.237 1.00 82.00 135 PRO A CA 1
ATOM 1030 C C . PRO A 1 135 ? 11.633 -10.903 -18.732 1.00 82.00 135 PRO A C 1
ATOM 1032 O O . PRO A 1 135 ? 11.202 -9.976 -19.427 1.00 82.00 135 PRO A O 1
ATOM 1035 N N . ALA A 1 136 ? 11.862 -12.120 -19.228 1.00 82.06 136 ALA A N 1
ATOM 1036 C CA . ALA A 1 136 ? 11.622 -12.451 -20.627 1.00 82.06 136 ALA A CA 1
ATOM 1037 C C . ALA A 1 136 ? 10.179 -12.105 -21.033 1.00 82.06 136 ALA A C 1
ATOM 1039 O O . ALA A 1 136 ? 9.224 -12.416 -20.323 1.00 82.06 136 ALA A O 1
ATOM 1040 N N . GLY A 1 137 ? 10.022 -11.449 -22.184 1.00 84.94 137 GLY A N 1
ATOM 1041 C CA . GLY A 1 137 ? 8.708 -11.032 -22.682 1.00 84.94 137 GLY A CA 1
ATOM 1042 C C . GLY A 1 137 ? 8.178 -9.714 -22.107 1.00 84.94 137 GLY A C 1
ATOM 1043 O O . GLY A 1 137 ? 7.094 -9.292 -22.516 1.00 84.94 137 GLY A O 1
ATOM 1044 N N . CYS A 1 138 ? 8.932 -9.040 -21.238 1.00 88.56 138 CYS A N 1
ATOM 1045 C CA . CYS A 1 138 ? 8.571 -7.746 -20.665 1.00 88.56 138 CYS A CA 1
ATOM 1046 C C . CYS A 1 138 ? 9.618 -6.664 -20.973 1.00 88.56 138 CYS A C 1
ATOM 1048 O O . CYS A 1 138 ? 10.774 -6.967 -21.269 1.00 88.56 138 CYS A O 1
ATOM 1050 N N . TRP A 1 139 ? 9.216 -5.400 -20.826 1.00 91.12 139 TRP A N 1
ATOM 1051 C CA . TRP A 1 139 ? 10.082 -4.223 -20.735 1.00 91.12 139 TRP A CA 1
ATOM 1052 C C . TRP A 1 139 ? 9.800 -3.460 -19.435 1.00 91.12 139 TRP A C 1
ATOM 1054 O O . TRP A 1 139 ? 8.677 -3.475 -18.928 1.00 91.12 139 TRP A O 1
ATOM 1064 N N . VAL A 1 140 ? 10.809 -2.778 -18.892 1.00 92.44 140 VAL A N 1
ATOM 1065 C CA . VAL A 1 140 ? 10.682 -1.959 -17.675 1.00 92.44 140 VAL A CA 1
ATOM 1066 C C . VAL A 1 140 ? 10.384 -0.501 -18.021 1.00 92.44 140 VAL A C 1
ATOM 1068 O O . VAL A 1 140 ? 11.056 0.109 -18.853 1.00 92.44 140 VAL A O 1
ATOM 1071 N N . CYS A 1 141 ? 9.384 0.088 -17.364 1.00 92.69 141 CYS A N 1
ATOM 1072 C CA . CYS A 1 141 ? 9.099 1.514 -17.474 1.00 92.69 141 CYS A CA 1
ATOM 1073 C C . CYS A 1 141 ? 10.224 2.339 -16.828 1.00 92.69 141 CYS A C 1
ATOM 1075 O O . CYS A 1 141 ? 10.328 2.407 -15.605 1.00 92.69 141 CYS A O 1
ATOM 1077 N N . SER A 1 142 ? 11.076 2.947 -17.660 1.00 89.00 142 SER A N 1
ATOM 1078 C CA . SER A 1 142 ? 12.329 3.588 -17.237 1.00 89.00 142 SER A CA 1
ATOM 1079 C C . SER A 1 142 ? 12.111 4.764 -16.284 1.00 89.00 142 SER A C 1
ATOM 1081 O O . SER A 1 142 ? 11.603 5.805 -16.698 1.00 89.00 142 SER A O 1
ATOM 1083 N N . VAL A 1 143 ? 12.553 4.619 -15.032 1.00 88.38 143 VAL A N 1
ATOM 1084 C CA . VAL A 1 143 ? 12.490 5.671 -13.999 1.00 88.38 143 VAL A CA 1
ATOM 1085 C C . VAL A 1 143 ? 13.328 6.892 -14.380 1.00 88.38 143 VAL A C 1
ATOM 1087 O O . VAL A 1 143 ? 12.873 8.015 -14.193 1.00 88.38 143 VAL A O 1
ATOM 1090 N N . GLU A 1 144 ? 14.479 6.677 -15.025 1.00 85.94 144 GLU A N 1
ATOM 1091 C CA . GLU A 1 144 ? 15.366 7.740 -15.533 1.00 85.94 144 GLU A CA 1
ATOM 1092 C C . GLU A 1 144 ? 14.652 8.695 -16.509 1.00 85.94 144 GLU A C 1
ATOM 1094 O O . GLU A 1 144 ? 14.977 9.874 -16.598 1.00 85.94 144 GLU A O 1
ATOM 1099 N N . HIS A 1 145 ? 13.621 8.208 -17.210 1.00 83.12 145 HIS A N 1
ATOM 1100 C CA . HIS A 1 145 ? 12.793 9.000 -18.129 1.00 83.12 145 HIS A CA 1
ATOM 1101 C C . HIS A 1 145 ? 11.415 9.356 -17.527 1.00 83.12 145 HIS A C 1
ATOM 1103 O O . HIS A 1 145 ? 10.448 9.651 -18.244 1.00 83.12 145 HIS A O 1
ATOM 1109 N N . GLY A 1 146 ? 11.302 9.312 -16.194 1.00 86.62 146 GLY A N 1
ATOM 1110 C CA . GLY A 1 146 ? 10.092 9.596 -15.414 1.00 86.62 146 GLY A CA 1
ATOM 1111 C C . GLY A 1 146 ? 9.083 8.442 -15.344 1.00 86.62 146 GLY A C 1
ATOM 1112 O O . GLY A 1 146 ? 7.907 8.665 -15.065 1.00 86.62 146 GLY A O 1
ATOM 1113 N N . GLY A 1 147 ? 9.491 7.224 -15.688 1.00 91.62 147 GLY A N 1
ATOM 1114 C CA . GLY A 1 147 ? 8.677 6.009 -15.634 1.00 91.62 147 GLY A CA 1
ATOM 1115 C C . GLY A 1 147 ? 8.443 5.477 -14.222 1.00 91.62 147 GLY A C 1
ATOM 1116 O O . GLY A 1 147 ? 9.120 5.847 -13.272 1.00 91.62 147 GLY A O 1
ATOM 1117 N N . CYS A 1 148 ? 7.468 4.579 -14.088 1.00 94.81 148 CYS A N 1
ATOM 1118 C CA . CYS A 1 148 ? 7.005 4.052 -12.798 1.00 94.81 148 CYS A CA 1
ATOM 1119 C C . CYS A 1 148 ? 7.604 2.685 -12.417 1.00 94.81 148 CYS A C 1
ATOM 1121 O O . CYS A 1 148 ? 6.972 1.958 -11.662 1.00 94.81 148 CYS A O 1
ATOM 1123 N N . SER A 1 149 ? 8.741 2.287 -13.007 1.00 92.44 149 SER A N 1
ATOM 1124 C CA . SER A 1 149 ? 9.427 0.986 -12.823 1.00 92.44 149 SER A CA 1
ATOM 1125 C C . SER A 1 149 ? 8.614 -0.288 -13.112 1.00 92.44 149 SER A C 1
ATOM 1127 O O . SER A 1 149 ? 9.150 -1.391 -13.029 1.00 92.44 149 SER A O 1
ATOM 1129 N N . LYS A 1 150 ? 7.349 -0.173 -13.536 1.00 91.50 150 LYS A N 1
ATOM 1130 C CA . LYS A 1 150 ? 6.497 -1.311 -13.905 1.00 91.50 150 LYS A CA 1
ATOM 1131 C C . LYS A 1 150 ? 7.077 -2.131 -15.059 1.00 91.50 150 LYS A C 1
ATOM 1133 O O . LYS A 1 150 ? 7.469 -1.576 -16.087 1.00 91.50 150 LYS A O 1
ATOM 1138 N N . PHE A 1 151 ? 6.992 -3.456 -14.938 1.00 93.81 151 PHE A N 1
ATOM 1139 C CA . PHE A 1 151 ? 7.143 -4.370 -16.066 1.00 93.81 151 PHE A CA 1
ATOM 1140 C C . PHE A 1 151 ? 5.866 -4.402 -16.915 1.00 93.81 151 PHE A C 1
ATOM 1142 O O . PHE A 1 151 ? 4.752 -4.631 -16.430 1.00 93.81 151 PHE A O 1
ATOM 1149 N N . ASN A 1 152 ? 6.022 -4.144 -18.204 1.00 90.44 152 ASN A N 1
ATOM 1150 C CA . ASN A 1 152 ? 4.956 -4.174 -19.192 1.00 90.44 152 ASN A CA 1
ATOM 1151 C C . ASN A 1 152 ? 5.257 -5.281 -20.207 1.00 90.44 152 ASN A C 1
ATOM 1153 O O . ASN A 1 152 ? 6.416 -5.432 -20.591 1.00 90.44 152 ASN A O 1
ATOM 1157 N N . PRO A 1 153 ? 4.258 -6.045 -20.672 1.00 92.38 153 PRO A N 1
ATOM 1158 C CA . PRO A 1 153 ? 4.488 -7.027 -21.723 1.00 92.38 153 PRO A CA 1
ATOM 1159 C C . PRO A 1 153 ? 5.007 -6.370 -23.007 1.00 92.38 153 PRO A C 1
ATOM 1161 O O . PRO A 1 153 ? 4.608 -5.260 -23.358 1.00 92.38 153 PRO A O 1
ATOM 1164 N N . ASN A 1 154 ? 5.843 -7.084 -23.757 1.00 88.31 154 ASN A N 1
ATOM 1165 C CA . ASN A 1 154 ? 6.478 -6.582 -24.979 1.00 88.31 154 ASN A CA 1
ATOM 1166 C C . ASN A 1 154 ? 5.498 -6.169 -26.088 1.00 88.31 154 ASN A C 1
ATOM 1168 O O . ASN A 1 154 ? 5.890 -5.407 -26.968 1.00 88.31 154 ASN A O 1
ATOM 1172 N N . HIS A 1 155 ? 4.251 -6.646 -26.040 1.00 88.69 155 HIS A N 1
ATOM 1173 C CA . HIS A 1 155 ? 3.189 -6.276 -26.979 1.00 88.69 155 HIS A CA 1
ATOM 1174 C C . HIS A 1 155 ? 2.459 -4.971 -26.614 1.00 88.69 155 HIS A C 1
ATOM 1176 O O . HIS A 1 155 ? 1.646 -4.496 -27.401 1.00 88.69 155 HIS A O 1
ATOM 1182 N N . PHE A 1 156 ? 2.742 -4.371 -25.453 1.00 89.94 156 PHE A N 1
ATOM 1183 C CA . PHE A 1 156 ? 2.269 -3.032 -25.104 1.00 89.94 156 PHE A CA 1
ATOM 1184 C C . PHE A 1 156 ? 3.357 -1.993 -25.386 1.00 89.94 156 PHE A C 1
ATOM 1186 O O . PHE A 1 156 ? 4.478 -2.103 -24.889 1.00 89.94 156 PHE A O 1
ATOM 1193 N N . PHE A 1 157 ? 3.004 -0.960 -26.152 1.00 92.38 157 PHE A N 1
ATOM 1194 C CA . PHE A 1 157 ? 3.904 0.141 -26.519 1.00 92.38 157 PHE A CA 1
ATOM 1195 C C . PHE A 1 157 ? 3.971 1.258 -25.468 1.00 92.38 157 PHE A C 1
ATOM 1197 O O . PHE A 1 157 ? 4.938 2.018 -25.442 1.00 92.38 157 PHE A O 1
ATOM 1204 N N . TYR A 1 158 ? 2.971 1.326 -24.586 1.00 93.44 158 TYR A N 1
ATOM 1205 C CA . TYR A 1 158 ? 2.855 2.304 -23.507 1.00 93.44 158 TYR A CA 1
ATOM 1206 C C . TYR A 1 158 ? 2.733 1.599 -22.158 1.00 93.44 158 TYR A C 1
ATOM 1208 O O . TYR A 1 158 ? 2.209 0.486 -22.059 1.00 93.44 158 TYR A O 1
ATOM 1216 N N . CYS A 1 159 ? 3.248 2.238 -21.112 1.00 94.44 159 CYS A N 1
ATOM 1217 C CA . CYS A 1 159 ? 3.156 1.733 -19.755 1.00 94.44 159 CYS A CA 1
ATOM 1218 C C . CYS A 1 159 ? 1.705 1.762 -19.284 1.00 94.44 159 CYS A C 1
ATOM 1220 O O . CYS A 1 159 ? 1.110 2.826 -19.215 1.00 94.44 159 CYS A O 1
ATOM 1222 N N . GLN A 1 160 ? 1.174 0.628 -18.838 1.00 93.88 160 GLN A N 1
ATOM 1223 C CA . GLN A 1 160 ? -0.222 0.527 -18.389 1.00 93.88 160 GLN A CA 1
ATOM 1224 C C . GLN A 1 160 ? -0.531 1.280 -17.078 1.00 93.88 160 GLN A C 1
ATOM 1226 O O . GLN A 1 160 ? -1.660 1.229 -16.606 1.00 93.88 160 GLN A O 1
ATOM 1231 N N . VAL A 1 161 ? 0.471 1.900 -16.444 1.00 95.75 161 VAL A N 1
ATOM 1232 C CA . VAL A 1 161 ? 0.309 2.667 -15.194 1.00 95.75 161 VAL A CA 1
ATOM 1233 C C . VAL A 1 161 ? 0.513 4.164 -15.394 1.00 95.75 161 VAL A C 1
ATOM 1235 O O . VAL A 1 161 ? -0.173 4.951 -14.754 1.00 95.75 161 VAL A O 1
ATOM 1238 N N . CYS A 1 162 ? 1.460 4.575 -16.239 1.00 95.38 162 CYS A N 1
ATOM 1239 C CA . CYS A 1 162 ? 1.809 5.991 -16.398 1.00 95.38 162 CYS A CA 1
ATOM 1240 C C . CYS A 1 162 ? 1.862 6.465 -17.855 1.00 95.38 162 CYS A C 1
ATOM 1242 O O . CYS A 1 162 ? 2.404 7.536 -18.119 1.00 95.38 162 CYS A O 1
ATOM 1244 N N . ASP A 1 163 ? 1.382 5.647 -18.796 1.00 93.62 163 ASP A N 1
ATOM 1245 C CA . ASP A 1 163 ? 1.271 5.923 -20.236 1.00 93.62 163 ASP A CA 1
ATOM 1246 C C . ASP A 1 163 ? 2.564 6.333 -20.959 1.00 93.62 163 ASP A C 1
ATOM 1248 O O . ASP A 1 163 ? 2.551 6.695 -22.133 1.00 93.62 163 ASP A O 1
ATOM 1252 N N . LYS A 1 164 ? 3.730 6.221 -20.314 1.00 91.38 164 LYS A N 1
ATOM 1253 C CA . LYS A 1 164 ? 5.016 6.475 -20.973 1.00 91.38 164 LYS A CA 1
ATOM 1254 C C . LYS A 1 164 ? 5.337 5.403 -22.006 1.00 91.38 164 LYS A C 1
ATOM 1256 O O . LYS A 1 164 ? 5.131 4.214 -21.761 1.00 91.38 164 LYS A O 1
ATOM 1261 N N . ALA A 1 165 ? 5.887 5.836 -23.136 1.00 91.38 165 ALA A N 1
ATOM 1262 C CA . ALA A 1 165 ? 6.316 4.952 -24.208 1.00 91.38 165 ALA A CA 1
ATOM 1263 C C . ALA A 1 165 ? 7.449 4.018 -23.758 1.00 91.38 165 ALA A C 1
ATOM 1265 O O . ALA A 1 165 ? 8.288 4.373 -22.923 1.00 91.38 165 ALA A O 1
ATOM 1266 N N . ARG A 1 166 ? 7.477 2.823 -24.345 1.00 90.56 166 ARG A N 1
ATOM 1267 C CA . ARG A 1 166 ? 8.568 1.864 -24.191 1.00 90.56 166 ARG A CA 1
ATOM 1268 C C . ARG A 1 166 ? 9.907 2.498 -24.611 1.00 90.56 166 ARG A C 1
ATOM 1270 O O . ARG A 1 166 ? 9.971 3.039 -25.715 1.00 90.56 166 ARG A O 1
ATOM 1277 N N . PRO A 1 167 ? 10.976 2.399 -23.794 1.00 82.38 167 PRO A N 1
ATOM 1278 C CA . PRO A 1 167 ? 12.268 3.025 -24.094 1.00 82.38 167 PRO A CA 1
ATOM 1279 C C . PRO A 1 167 ? 12.826 2.639 -25.472 1.00 82.38 167 PRO A C 1
ATOM 1281 O O . PRO A 1 167 ? 13.271 3.496 -26.229 1.00 82.38 167 PRO A O 1
ATOM 1284 N N . ASP A 1 168 ? 12.703 1.361 -25.829 1.00 72.88 168 ASP A N 1
ATOM 1285 C CA . ASP A 1 168 ? 13.225 0.781 -27.072 1.00 72.88 168 ASP A CA 1
ATOM 1286 C C . ASP A 1 168 ? 12.440 1.213 -28.329 1.00 72.88 168 ASP A C 1
ATOM 1288 O O . ASP A 1 168 ? 12.876 0.946 -29.445 1.00 72.88 168 ASP A O 1
ATOM 1292 N N . LEU A 1 169 ? 11.273 1.859 -28.172 1.00 69.44 169 LEU A N 1
ATOM 1293 C CA . LEU A 1 169 ? 10.497 2.402 -29.293 1.00 69.44 169 LEU A CA 1
ATOM 1294 C C . LEU A 1 169 ? 10.918 3.824 -29.677 1.00 69.44 169 LEU A C 1
ATOM 1296 O O . LEU A 1 169 ? 10.661 4.243 -30.802 1.00 69.44 169 LEU A O 1
ATOM 1300 N N . ALA A 1 170 ? 11.566 4.569 -28.775 1.00 58.81 170 ALA A N 1
ATOM 1301 C CA . ALA A 1 170 ? 11.968 5.954 -29.032 1.00 58.81 170 ALA A CA 1
ATOM 1302 C C . ALA A 1 170 ? 13.119 6.075 -30.053 1.00 58.81 170 ALA A C 1
ATOM 1304 O O . ALA A 1 170 ? 13.382 7.162 -30.566 1.00 58.81 170 ALA A O 1
ATOM 1305 N N . THR A 1 171 ? 13.806 4.971 -30.363 1.00 56.47 171 THR A N 1
ATOM 1306 C CA . THR A 1 171 ? 14.923 4.910 -31.320 1.00 56.47 171 THR A CA 1
ATOM 1307 C C . THR A 1 171 ? 14.511 4.528 -32.743 1.00 56.47 171 THR A C 1
ATOM 1309 O O . THR A 1 171 ? 15.328 4.658 -33.655 1.00 56.47 171 THR A O 1
ATOM 1312 N N . LEU A 1 172 ? 13.259 4.118 -32.978 1.00 52.56 172 LEU A N 1
ATOM 1313 C CA . LEU A 1 172 ? 12.735 3.895 -34.326 1.00 52.56 172 LEU A CA 1
ATOM 1314 C C . LEU A 1 172 ? 12.233 5.226 -34.900 1.00 52.56 172 LEU A C 1
ATOM 1316 O O . LEU A 1 172 ? 11.140 5.688 -34.579 1.00 52.56 172 LEU A O 1
ATOM 1320 N N . ARG A 1 173 ? 13.054 5.863 -35.743 1.00 54.28 173 ARG A N 1
ATOM 1321 C CA . ARG A 1 173 ? 12.597 6.956 -36.611 1.00 54.28 173 ARG A CA 1
ATOM 1322 C C . ARG A 1 173 ? 11.904 6.346 -37.831 1.00 54.28 173 ARG A C 1
ATOM 1324 O O . ARG A 1 173 ? 12.520 5.527 -38.511 1.00 54.28 173 ARG A O 1
ATOM 1331 N N . PHE A 1 174 ? 10.650 6.725 -38.063 1.00 54.88 174 PHE A N 1
ATOM 1332 C CA . PHE A 1 174 ? 9.941 6.482 -39.324 1.00 54.88 174 PHE A CA 1
ATOM 1333 C C . PHE A 1 174 ? 10.355 7.513 -40.375 1.00 54.88 174 PHE A C 1
ATOM 1335 O O . PHE A 1 174 ? 10.643 8.667 -39.973 1.00 54.88 174 PHE A O 1
#

pLDDT: mean 75.93, std 18.54, range [32.88, 95.75]